Protein AF-T0YED8-F1 (afdb_monomer)

Mean predicted aligned error: 7.46 Å

Organism: NCBI:txid410659

Sequence (174 aa):
MADRAAVEVLTGAGFSVMSEESGLTEVDSSTFLAVVDPVDGSTNASRGLPWFATSICVLDDEGPLAALVVNQATGRRYEATRGGGATCDGRAIGPTSCRELGRAVIALSGYPSRYLGWKQYRALGAVALDLCAVADGTLDGYLDCGRNAHGGWDYLVACSSARRRARSSPTASG

Nearest PDB structures (foldseek):
  3lv0-assembly1_A  TM=8.672E-01  e=3.196E-13  Bartonella henselae
  3lv0-assembly1_B  TM=8.759E-01  e=5.282E-13  Bartonella henselae
  6ib8-assembly1_B  TM=8.497E-01  e=2.334E-13  Escherichia coli
  2qfl-assembly1_A  TM=8.666E-01  e=6.378E-13  Escherichia coli
  3luz-assembly1_A  TM=8.875E-01  e=1.636E-12  Bartonella henselae

Foldseek 3Di:
DQVVVVCCVQVVVVEFEAEPVPGTDDGPPRQKYKYWYSWFLVVCVVVVNQDIWIKIFMAGPVGTAKIWIARPNPRWIWIFGAVGAIDIPPHHAAADPDDDQLDWEEEEADDDPDDPRHVHYDDRRGLLVRLVCRGRHVGRYYDYPDPPPPPCSSVSSNPSNPDDDDPDDDDDDD

Structure (mmCIF, N/CA/C/O backbone):
data_AF-T0YED8-F1
#
_entry.id   AF-T0YED8-F1
#
loop_
_atom_site.group_PDB
_atom_site.id
_atom_site.type_symbol
_atom_site.label_atom_id
_atom_site.label_alt_id
_atom_site.label_comp_id
_atom_site.label_asym_id
_atom_site.label_entity_id
_atom_site.label_seq_id
_atom_site.pdbx_PDB_ins_code
_atom_site.Cartn_x
_atom_site.Cartn_y
_atom_site.Cartn_z
_atom_site.occupancy
_atom_site.B_iso_or_equiv
_atom_site.auth_seq_id
_atom_site.auth_comp_id
_atom_site.auth_asym_id
_atom_site.auth_atom_id
_atom_site.pdbx_PDB_model_num
ATOM 1 N N . MET A 1 1 ? -16.549 13.663 -0.042 1.00 76.69 1 MET A N 1
ATOM 2 C CA . MET A 1 1 ? -17.179 12.898 -1.148 1.00 76.69 1 MET A CA 1
ATOM 3 C C . MET A 1 1 ? -16.646 11.463 -1.212 1.00 76.69 1 MET A C 1
ATOM 5 O O . MET A 1 1 ? -17.427 10.599 -1.561 1.00 76.69 1 MET A O 1
ATOM 9 N N . ALA A 1 2 ? -15.420 11.162 -0.768 1.00 87.25 2 ALA A N 1
ATOM 10 C CA . ALA A 1 2 ? -15.026 9.815 -0.315 1.00 87.25 2 ALA A CA 1
ATOM 11 C C . ALA A 1 2 ? -14.563 9.863 1.152 1.00 87.25 2 ALA A C 1
ATOM 13 O O . ALA A 1 2 ? -15.090 9.127 1.979 1.00 87.25 2 ALA A O 1
ATOM 14 N N . ASP A 1 3 ? -13.725 10.851 1.479 1.00 91.19 3 ASP A N 1
ATOM 15 C CA . ASP A 1 3 ? -13.282 11.197 2.834 1.00 91.19 3 ASP A CA 1
ATOM 16 C C . ASP A 1 3 ? -14.400 11.188 3.885 1.00 91.19 3 ASP A C 1
ATOM 18 O O . ASP A 1 3 ? -14.457 10.282 4.709 1.00 91.19 3 ASP A O 1
ATOM 22 N N . ARG A 1 4 ? -15.362 12.117 3.782 1.00 92.94 4 ARG A N 1
ATOM 23 C CA . ARG A 1 4 ? -16.517 12.169 4.694 1.00 92.94 4 ARG A CA 1
ATOM 24 C C 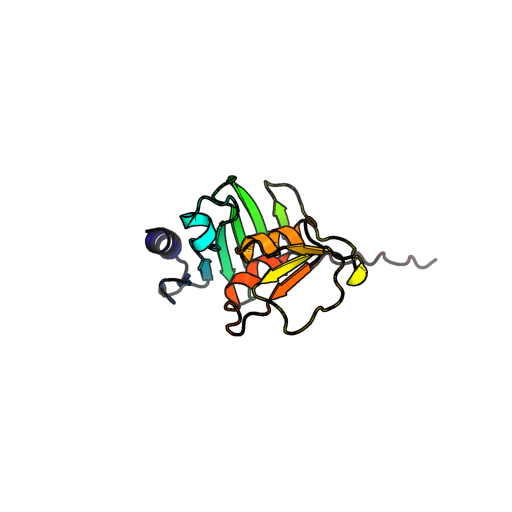. ARG A 1 4 ? -17.185 10.807 4.928 1.00 92.94 4 ARG A C 1
ATOM 26 O O . ARG A 1 4 ? -17.539 10.502 6.056 1.00 92.94 4 ARG A O 1
ATOM 33 N N . ALA A 1 5 ? -17.357 9.995 3.882 1.00 92.81 5 ALA A N 1
ATOM 34 C CA . ALA A 1 5 ? -17.992 8.686 4.024 1.00 92.81 5 ALA A CA 1
ATOM 35 C C . ALA A 1 5 ? -17.103 7.703 4.806 1.00 92.81 5 ALA A C 1
ATOM 37 O O . ALA A 1 5 ? -17.607 6.974 5.656 1.00 92.81 5 ALA A O 1
ATOM 38 N N . ALA A 1 6 ? -15.791 7.702 4.554 1.00 92.50 6 ALA A N 1
ATOM 39 C CA . ALA A 1 6 ? -14.839 6.895 5.311 1.00 92.50 6 ALA A CA 1
ATOM 40 C C . ALA A 1 6 ? -14.787 7.324 6.786 1.00 92.50 6 ALA A C 1
ATOM 42 O O . ALA A 1 6 ? -14.899 6.476 7.670 1.00 92.50 6 ALA A O 1
ATOM 43 N N . VAL A 1 7 ? -14.694 8.632 7.052 1.00 94.19 7 VAL A N 1
ATOM 44 C CA . VAL A 1 7 ? -14.668 9.190 8.411 1.00 94.19 7 VAL A CA 1
ATOM 45 C C . VAL A 1 7 ? -15.960 8.865 9.161 1.00 94.19 7 VAL A C 1
ATOM 47 O O . VAL A 1 7 ? -15.894 8.356 10.276 1.00 94.19 7 VAL A O 1
ATOM 50 N N . GLU A 1 8 ? -17.133 9.082 8.557 1.00 95.44 8 GLU A N 1
ATOM 51 C CA . GLU A 1 8 ? -18.436 8.759 9.166 1.00 95.44 8 GLU A CA 1
ATOM 52 C C . GLU A 1 8 ? -18.553 7.267 9.517 1.00 95.44 8 GLU A C 1
ATOM 54 O O . GLU A 1 8 ? -18.988 6.921 10.615 1.00 95.44 8 GLU A O 1
ATOM 59 N N . VAL A 1 9 ? -18.135 6.370 8.617 1.00 95.56 9 VAL A N 1
ATOM 60 C CA . VAL A 1 9 ? -18.192 4.919 8.858 1.00 95.56 9 VAL A CA 1
ATOM 61 C C . VAL A 1 9 ? -17.235 4.496 9.972 1.00 95.56 9 VAL A C 1
ATOM 63 O O . VAL A 1 9 ? -17.625 3.732 10.854 1.00 95.56 9 VAL A O 1
ATOM 66 N N . LEU A 1 10 ? -15.990 4.977 9.948 1.00 95.31 10 LEU A N 1
ATOM 67 C CA . LEU A 1 10 ? -14.962 4.581 10.912 1.00 95.31 10 LEU A CA 1
ATOM 68 C C . LEU A 1 10 ? -15.240 5.154 12.308 1.00 95.31 10 LEU A C 1
ATOM 70 O O . LEU A 1 10 ? -15.178 4.419 13.292 1.00 95.31 10 LEU A O 1
ATOM 74 N N . THR A 1 11 ? -15.632 6.424 12.402 1.00 96.00 11 THR A N 1
ATOM 75 C CA . THR A 1 11 ? -16.033 7.025 13.686 1.00 96.00 11 THR A CA 1
ATOM 76 C C . THR A 1 11 ? -17.307 6.386 14.236 1.00 96.00 11 THR A C 1
ATOM 78 O O . THR A 1 11 ? -17.371 6.077 15.424 1.00 96.00 11 THR A O 1
ATOM 81 N N . GLY A 1 12 ? -18.288 6.075 13.379 1.00 95.19 12 GLY A N 1
ATOM 82 C CA . GLY A 1 12 ? -19.489 5.327 13.761 1.00 95.19 12 GLY A CA 1
ATOM 83 C C . GLY A 1 12 ? -19.203 3.900 14.248 1.00 95.19 12 GLY A C 1
ATOM 84 O O . GLY A 1 12 ? -19.973 3.354 15.035 1.00 95.19 12 GLY A O 1
ATOM 85 N N . ALA A 1 13 ? -18.082 3.311 13.825 1.00 94.31 13 ALA A N 1
ATOM 86 C CA . ALA A 1 13 ? -17.579 2.029 14.315 1.00 94.31 13 ALA A CA 1
ATOM 87 C C . ALA A 1 13 ? -16.688 2.153 15.571 1.00 94.31 13 ALA A C 1
ATOM 89 O O . ALA A 1 13 ? -16.206 1.138 16.073 1.00 94.31 13 ALA A O 1
ATOM 90 N N . GLY A 1 14 ? -16.497 3.367 16.099 1.00 95.19 14 GLY A N 1
ATOM 91 C CA . GLY A 1 14 ? -15.774 3.631 17.344 1.00 95.19 14 GLY A CA 1
ATOM 92 C C . GLY A 1 14 ? -14.273 3.883 17.190 1.00 95.19 14 GLY A C 1
ATOM 93 O O . GLY A 1 14 ? -13.574 3.894 18.198 1.00 95.19 14 GLY A O 1
ATOM 94 N N . PHE A 1 15 ? -13.765 4.078 15.969 1.00 96.06 15 PHE A N 1
ATOM 95 C CA . PHE A 1 15 ? -12.361 4.422 15.732 1.00 96.06 15 PHE A CA 1
ATOM 96 C C . PHE A 1 15 ? -12.160 5.939 15.770 1.00 96.06 15 PHE A C 1
ATOM 98 O O . PHE A 1 15 ? -12.908 6.677 15.128 1.00 96.06 15 PHE A O 1
ATOM 105 N N . SER A 1 16 ? -11.089 6.404 16.416 1.00 96.94 16 SER A N 1
ATOM 106 C CA . SER A 1 16 ? -10.519 7.711 16.066 1.00 96.94 16 SER A CA 1
ATOM 107 C C . SER A 1 16 ? -9.941 7.612 14.655 1.00 96.94 16 SER A C 1
ATOM 109 O O . SER A 1 16 ? -9.423 6.561 14.276 1.00 96.94 16 SER A O 1
ATOM 111 N N . VAL A 1 17 ? -10.019 8.676 13.860 1.00 95.50 17 VAL A N 1
ATOM 112 C CA . VAL A 1 17 ? -9.656 8.648 12.435 1.00 95.50 17 VAL A CA 1
ATOM 113 C C . VAL A 1 17 ? -8.638 9.732 12.121 1.00 95.50 17 VAL A C 1
ATOM 115 O O . VAL A 1 17 ? -8.874 10.893 12.424 1.00 95.50 17 VAL A O 1
ATOM 118 N N . MET A 1 18 ? -7.531 9.373 11.478 1.00 93.44 18 MET A N 1
ATOM 119 C CA . MET A 1 18 ? -6.600 10.312 10.850 1.00 93.44 18 MET A CA 1
ATOM 120 C C . MET A 1 18 ? -6.738 10.179 9.333 1.00 93.44 18 MET A C 1
ATOM 122 O O . MET A 1 18 ? -6.283 9.186 8.767 1.00 93.44 18 MET A O 1
ATOM 126 N N . SER A 1 19 ? -7.366 11.159 8.689 1.00 90.38 19 SER A N 1
ATOM 127 C CA . SER A 1 19 ? -7.512 11.202 7.231 1.00 90.38 19 SER A CA 1
ATOM 128 C C . SER A 1 19 ? -6.501 12.150 6.593 1.00 90.38 19 SER A C 1
ATOM 130 O O . SER A 1 19 ? -6.223 13.217 7.145 1.00 90.38 19 SER A O 1
ATOM 132 N N . GLU A 1 20 ? -5.998 11.794 5.411 1.00 82.12 20 GLU A N 1
ATOM 133 C CA . GLU A 1 20 ? -5.185 12.690 4.579 1.00 82.12 20 GLU A CA 1
ATOM 134 C C . GLU A 1 20 ? -5.927 14.002 4.251 1.00 82.12 20 GLU A C 1
ATOM 136 O O . GLU A 1 20 ? -5.346 15.084 4.351 1.00 82.12 20 GLU A O 1
ATOM 141 N N . GLU A 1 21 ? -7.225 13.925 3.925 1.00 83.56 21 GLU A N 1
ATOM 142 C CA . GLU A 1 21 ? -8.021 15.089 3.506 1.00 83.56 21 GLU A CA 1
ATOM 143 C C . GLU A 1 21 ? -8.546 15.921 4.690 1.00 83.56 21 GLU A C 1
ATOM 145 O O . GLU A 1 21 ? -8.615 17.150 4.598 1.00 83.56 21 GLU A O 1
ATOM 150 N N . SER A 1 22 ? -8.945 15.273 5.793 1.00 87.06 22 SER A N 1
ATOM 151 C CA . SER A 1 22 ? -9.666 15.931 6.898 1.00 87.06 22 SER A CA 1
ATOM 152 C C . SER A 1 22 ? -8.896 16.016 8.220 1.00 87.06 22 SER A C 1
ATOM 154 O O . SER A 1 22 ? -9.398 16.610 9.174 1.00 87.06 22 SER A O 1
ATOM 156 N N . GLY A 1 23 ? -7.697 15.434 8.308 1.00 89.56 23 GLY A N 1
ATOM 157 C CA . GLY A 1 23 ? -6.906 15.385 9.538 1.00 89.56 23 GLY A CA 1
ATOM 158 C C . GLY A 1 23 ? -7.500 14.466 10.614 1.00 89.56 23 GLY A C 1
ATOM 159 O O . GLY A 1 23 ? -8.206 13.501 10.311 1.00 89.56 23 GLY A O 1
ATOM 160 N N . LEU A 1 24 ? -7.183 14.751 11.882 1.00 92.38 24 LEU A N 1
ATOM 161 C CA . LEU A 1 24 ? -7.598 13.939 13.030 1.00 92.38 24 LEU A CA 1
ATOM 162 C C . LEU A 1 24 ? -9.041 14.248 13.459 1.00 92.38 24 LEU A C 1
ATOM 164 O O . LEU A 1 24 ? -9.382 15.390 13.756 1.00 92.38 24 LEU A O 1
ATOM 168 N N . THR A 1 25 ? -9.852 13.202 13.571 1.00 94.75 25 THR A N 1
ATOM 169 C CA . THR A 1 25 ? -11.160 13.186 14.231 1.00 94.75 25 THR A CA 1
ATOM 170 C C . THR A 1 25 ? -11.100 12.200 15.392 1.00 94.75 25 THR A C 1
ATOM 172 O O . THR A 1 25 ? -10.931 10.999 15.182 1.00 94.75 25 THR A O 1
ATOM 175 N N . GLU A 1 26 ? -11.214 12.696 16.620 1.00 93.31 26 GLU A N 1
ATOM 176 C CA . GLU A 1 26 ? -11.149 11.862 17.822 1.00 93.31 26 GLU A CA 1
ATOM 177 C C . GLU A 1 26 ? -12.535 11.341 18.214 1.00 93.31 26 GLU A C 1
ATOM 179 O O . GLU A 1 26 ? -13.530 12.065 18.155 1.00 93.31 26 GLU A O 1
ATOM 184 N N . VAL A 1 27 ? -12.584 10.076 18.631 1.00 92.50 27 VAL A N 1
ATOM 185 C CA . VAL A 1 27 ? -13.747 9.470 19.283 1.00 92.50 27 VAL A CA 1
ATOM 186 C C . VAL A 1 27 ? -13.388 9.216 20.742 1.00 92.50 27 VAL A C 1
ATOM 188 O O . VAL A 1 27 ? -12.376 8.572 21.037 1.00 92.50 27 VAL A O 1
ATOM 191 N N . ASP A 1 28 ? -14.219 9.715 21.657 1.00 89.31 28 ASP A N 1
ATOM 192 C CA . ASP A 1 28 ? -13.999 9.572 23.095 1.00 89.31 28 ASP A CA 1
ATOM 193 C C . ASP A 1 28 ? -13.816 8.101 23.489 1.00 89.31 28 ASP A C 1
ATOM 195 O O . ASP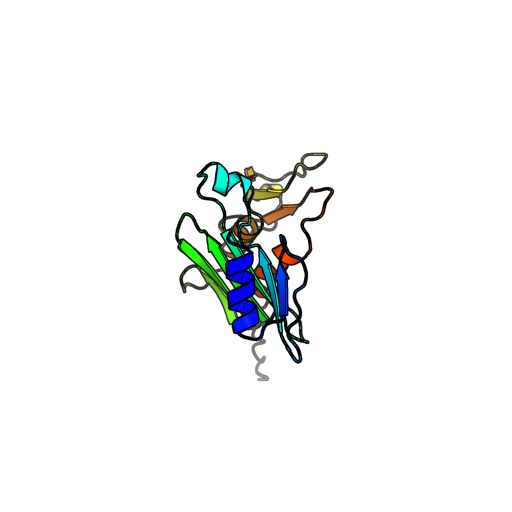 A 1 28 ? -14.610 7.233 23.129 1.00 89.31 28 ASP A O 1
ATOM 199 N N . SER A 1 29 ? -12.786 7.828 24.296 1.00 87.94 29 SER A N 1
ATOM 200 C CA . SER A 1 29 ? -12.440 6.482 24.785 1.00 87.94 29 SER A CA 1
ATOM 201 C C . SER A 1 29 ? -12.062 5.457 23.702 1.00 87.94 29 SER A C 1
ATOM 203 O O . SER A 1 29 ? -12.008 4.263 24.002 1.00 87.94 29 SER A O 1
ATOM 205 N N . SER A 1 30 ? -11.776 5.882 22.466 1.00 89.38 30 SER A N 1
ATOM 206 C CA . SER A 1 30 ? -11.257 4.969 21.446 1.00 89.38 30 SER A CA 1
ATOM 207 C C . SER A 1 30 ? -9.872 4.439 21.829 1.00 89.38 30 SER A C 1
ATOM 209 O O . SER A 1 30 ? -8.960 5.207 22.131 1.00 89.38 30 SER A O 1
ATOM 211 N N . THR A 1 31 ? -9.694 3.121 21.744 1.00 93.56 31 THR A N 1
ATOM 212 C CA . THR A 1 31 ? -8.387 2.447 21.856 1.00 93.56 31 THR A CA 1
ATOM 213 C C . THR A 1 31 ? -7.723 2.222 20.498 1.00 93.56 31 THR A C 1
ATOM 215 O O . THR A 1 31 ? -6.664 1.604 20.422 1.00 93.56 31 THR A O 1
ATOM 218 N N . PHE A 1 32 ? -8.363 2.663 19.411 1.00 95.56 32 PHE A N 1
ATOM 219 C CA . PHE A 1 32 ? -7.901 2.430 18.049 1.00 95.56 32 PHE A CA 1
ATOM 220 C C . PHE A 1 32 ? -7.841 3.724 17.235 1.00 95.56 32 PHE A C 1
ATOM 222 O O . PHE A 1 32 ? -8.724 4.585 17.318 1.00 95.56 32 PHE A O 1
ATOM 229 N N . LEU A 1 33 ? -6.819 3.825 16.388 1.00 94.75 33 LEU A N 1
ATOM 230 C CA . LEU A 1 33 ? 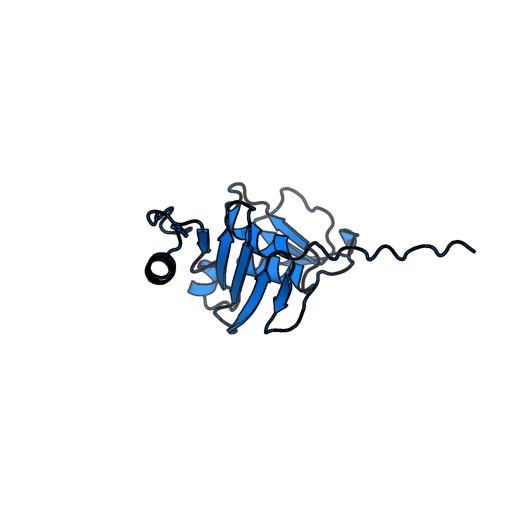-6.670 4.891 15.401 1.00 94.75 33 LEU A CA 1
ATOM 231 C C . LEU A 1 33 ? -6.706 4.289 13.996 1.00 94.75 33 LEU A C 1
ATOM 233 O O . LEU A 1 33 ? -5.831 3.509 13.633 1.00 94.75 33 LEU A O 1
ATOM 237 N N . ALA A 1 34 ? -7.696 4.667 13.196 1.00 94.31 34 ALA A N 1
ATOM 238 C CA . ALA A 1 34 ? -7.752 4.357 11.778 1.00 94.31 34 ALA A CA 1
ATOM 239 C C . ALA A 1 34 ? -7.090 5.485 10.980 1.00 94.31 34 ALA A C 1
ATOM 241 O O . ALA A 1 34 ? -7.593 6.602 10.906 1.00 94.31 34 ALA A O 1
ATOM 242 N N . VAL A 1 35 ? -5.951 5.187 10.377 1.00 92.81 35 VAL A N 1
ATOM 243 C CA . VAL A 1 35 ? -5.290 6.044 9.397 1.00 92.81 35 VAL A CA 1
ATOM 244 C C . VAL A 1 35 ? -5.856 5.706 8.023 1.00 92.81 35 VAL A C 1
ATOM 246 O O . VAL A 1 35 ? -5.856 4.533 7.649 1.00 92.81 35 VAL A O 1
ATOM 249 N N . VAL A 1 36 ? -6.354 6.699 7.288 1.00 91.88 36 VAL A N 1
ATOM 250 C CA . VAL A 1 36 ? -7.061 6.489 6.018 1.00 91.88 36 VAL A CA 1
ATOM 251 C C . VAL A 1 36 ? -6.601 7.463 4.935 1.00 91.88 36 VAL A C 1
ATOM 253 O O . VAL A 1 36 ? -6.540 8.670 5.161 1.00 91.88 36 VAL A O 1
ATOM 256 N N . ASP A 1 37 ? -6.343 6.928 3.743 1.00 92.25 37 ASP A N 1
ATOM 257 C CA . ASP A 1 37 ? -6.387 7.687 2.493 1.00 92.25 37 ASP A CA 1
ATOM 258 C C . ASP A 1 37 ? -7.602 7.190 1.687 1.00 92.25 37 ASP A C 1
ATOM 260 O O . ASP A 1 37 ? -7.614 6.049 1.197 1.00 92.25 37 ASP A O 1
ATOM 264 N N . PRO A 1 38 ? -8.665 8.003 1.575 1.00 92.00 38 PRO A N 1
ATOM 265 C CA . PRO A 1 38 ? -9.856 7.636 0.825 1.00 92.00 38 PRO A CA 1
ATOM 266 C C . PRO A 1 38 ? -9.577 7.388 -0.662 1.00 92.00 38 PRO A C 1
ATOM 268 O O . PRO A 1 38 ? -10.257 6.542 -1.256 1.00 92.00 38 PRO A O 1
ATOM 271 N N . VAL A 1 39 ? -8.628 8.117 -1.265 1.00 94.06 39 VAL A N 1
ATOM 272 C CA . VAL A 1 39 ? -8.309 8.070 -2.700 1.00 94.06 39 VAL A CA 1
ATOM 273 C C . VAL A 1 39 ? -6.808 8.326 -2.947 1.00 94.06 39 VAL A C 1
ATOM 275 O O . VAL A 1 39 ? -6.422 9.335 -3.550 1.00 94.06 39 VAL A O 1
ATOM 278 N N . ASP A 1 40 ? -5.975 7.337 -2.618 1.00 92.81 40 ASP A N 1
ATOM 279 C CA . ASP A 1 40 ? -4.565 7.310 -3.017 1.00 92.81 40 ASP A CA 1
ATOM 280 C C . ASP A 1 40 ? -4.472 7.202 -4.544 1.00 92.81 40 ASP A C 1
ATOM 282 O O . ASP A 1 40 ? -5.115 6.357 -5.185 1.00 92.81 40 ASP A O 1
ATOM 286 N N . GLY A 1 41 ? -3.675 8.080 -5.146 1.00 93.56 41 GLY A N 1
ATOM 287 C CA . GLY A 1 41 ? -3.626 8.255 -6.592 1.00 93.56 41 GLY A CA 1
ATOM 288 C C . GLY A 1 41 ? -4.823 9.027 -7.152 1.00 93.56 41 GLY A C 1
ATOM 289 O O . GLY A 1 41 ? -5.289 8.738 -8.255 1.00 93.56 41 GLY A O 1
ATOM 290 N N . SER A 1 42 ? -5.309 10.049 -6.444 1.00 93.88 42 SER A N 1
ATOM 291 C CA . SER A 1 42 ? -6.392 10.947 -6.890 1.00 93.88 42 SER A CA 1
ATOM 292 C C . SER A 1 42 ? -6.231 11.473 -8.330 1.00 93.88 42 SER A C 1
ATOM 294 O O . SER A 1 42 ? -7.202 11.537 -9.092 1.00 93.88 42 SER A O 1
ATOM 296 N N . THR A 1 43 ? -5.000 11.764 -8.772 1.00 95.00 43 THR A N 1
ATOM 297 C CA . THR A 1 43 ? -4.719 12.134 -10.174 1.00 95.00 43 THR A CA 1
ATOM 298 C C . THR A 1 43 ? -5.068 10.999 -11.141 1.00 95.00 43 THR A C 1
ATOM 300 O O . THR A 1 43 ? -5.690 11.251 -12.175 1.00 95.00 43 THR A O 1
ATOM 303 N N . ASN A 1 44 ? -4.725 9.753 -10.810 1.00 97.50 44 ASN A N 1
ATOM 304 C CA . ASN A 1 44 ? -5.080 8.582 -11.610 1.00 97.50 44 ASN A CA 1
ATOM 305 C C . ASN A 1 44 ? -6.593 8.367 -11.639 1.00 97.50 44 ASN A C 1
ATOM 307 O O . ASN A 1 44 ? -7.150 8.193 -12.725 1.00 97.50 44 ASN A O 1
ATOM 311 N N . ALA A 1 45 ? -7.252 8.473 -10.481 1.00 96.75 45 ALA A N 1
ATOM 312 C CA . ALA A 1 45 ? -8.705 8.375 -10.364 1.00 96.75 45 ALA A CA 1
ATOM 313 C C . ALA A 1 45 ? -9.411 9.393 -11.277 1.00 96.75 45 ALA A C 1
ATOM 315 O O . ALA A 1 45 ? -10.256 9.021 -12.090 1.00 96.75 45 ALA A O 1
ATOM 316 N N . SER A 1 46 ? -8.990 10.664 -11.232 1.00 96.94 46 SER A N 1
ATOM 317 C CA . SER A 1 46 ? -9.571 11.737 -12.057 1.00 96.94 46 SER A CA 1
ATOM 318 C C . SER A 1 46 ? -9.383 11.535 -13.566 1.00 96.94 46 SER A C 1
ATOM 320 O O . SER A 1 46 ? -10.158 12.059 -14.365 1.00 96.94 46 SER A O 1
ATOM 322 N N . ARG A 1 47 ? -8.358 10.772 -13.966 1.00 97.38 47 ARG A N 1
ATOM 323 C CA . ARG A 1 47 ? -8.020 10.485 -15.368 1.00 97.38 47 ARG A CA 1
ATOM 324 C C . ARG A 1 47 ? -8.511 9.118 -15.846 1.00 97.38 47 ARG A C 1
ATOM 326 O O . ARG A 1 47 ? -8.268 8.773 -16.999 1.00 97.38 47 ARG A O 1
ATOM 333 N N . GLY A 1 48 ? -9.167 8.336 -14.987 1.00 96.12 48 GLY A N 1
ATOM 334 C CA . GLY A 1 48 ? -9.614 6.980 -15.311 1.00 96.12 48 GLY A CA 1
ATOM 335 C C . GLY A 1 48 ? -8.474 5.972 -15.500 1.00 96.12 48 GLY A C 1
ATOM 336 O O . GLY A 1 48 ? -8.664 4.950 -16.157 1.00 96.12 48 GLY A O 1
ATOM 337 N N . LEU A 1 49 ? -7.283 6.243 -14.955 1.00 97.75 49 LEU A N 1
ATOM 338 C CA . LEU A 1 49 ? -6.182 5.278 -14.952 1.00 97.75 49 LEU A CA 1
ATOM 339 C C . LEU A 1 49 ? -6.454 4.220 -13.870 1.00 97.75 49 LEU A C 1
ATOM 341 O O . LEU A 1 49 ? -6.730 4.605 -12.738 1.00 97.75 49 LEU A O 1
ATOM 345 N N . PRO A 1 50 ? -6.359 2.906 -14.152 1.00 97.62 50 PRO A N 1
ATOM 346 C CA . PRO A 1 50 ? -6.805 1.851 -13.233 1.00 97.62 50 PRO A CA 1
ATOM 347 C C . PRO A 1 50 ? -5.798 1.533 -12.106 1.00 97.62 50 PRO A C 1
ATOM 349 O O . PRO A 1 50 ? -5.546 0.372 -11.778 1.00 97.62 50 PRO A O 1
ATOM 352 N N . TRP A 1 51 ? -5.193 2.569 -11.523 1.00 97.62 51 TRP A N 1
ATOM 353 C CA . TRP A 1 51 ? -4.182 2.474 -10.469 1.00 97.62 51 TRP A CA 1
ATOM 354 C C . TRP A 1 51 ? -4.411 3.542 -9.396 1.00 97.62 51 TRP A C 1
ATOM 356 O O . TRP A 1 51 ? -3.698 4.536 -9.321 1.00 97.62 51 TRP A O 1
ATOM 366 N N . PHE A 1 52 ? -5.467 3.361 -8.612 1.00 97.19 52 PHE A N 1
ATOM 367 C CA . PHE A 1 52 ? -5.805 4.187 -7.454 1.00 97.19 52 PHE A CA 1
ATOM 368 C C . PHE A 1 52 ? -6.554 3.326 -6.440 1.00 97.19 52 PHE A C 1
ATOM 370 O O . PHE A 1 52 ? -7.157 2.304 -6.807 1.00 97.19 52 PHE A O 1
ATOM 377 N N . ALA A 1 53 ? -6.501 3.708 -5.171 1.00 96.56 53 ALA A N 1
ATOM 378 C CA . ALA A 1 53 ? -7.017 2.876 -4.100 1.00 96.56 53 ALA A CA 1
ATOM 379 C C . ALA A 1 53 ? -7.614 3.674 -2.950 1.00 96.56 53 ALA A C 1
ATOM 381 O O . ALA A 1 53 ? -7.324 4.846 -2.768 1.00 96.56 53 ALA A O 1
ATOM 382 N N . THR A 1 54 ? -8.418 2.989 -2.146 1.00 94.94 54 THR A N 1
ATOM 383 C CA . THR A 1 54 ? -8.634 3.397 -0.757 1.00 94.94 54 THR A CA 1
ATOM 384 C C . THR A 1 54 ? -7.691 2.585 0.114 1.00 94.94 54 THR A C 1
ATOM 386 O O . THR A 1 54 ? -7.612 1.362 -0.053 1.00 94.94 54 THR A O 1
ATOM 389 N N . SER A 1 55 ? -6.993 3.247 1.033 1.00 93.69 55 SER A N 1
ATOM 390 C CA . SER A 1 55 ? -6.084 2.620 1.988 1.00 93.69 55 SER A CA 1
ATOM 391 C C . SER A 1 55 ? -6.533 2.904 3.420 1.00 93.69 55 SER A C 1
ATOM 393 O O . SER A 1 55 ? -6.967 4.006 3.746 1.00 93.69 55 SER A O 1
ATOM 395 N N . ILE A 1 56 ? -6.478 1.885 4.275 1.00 93.56 56 ILE A N 1
ATOM 396 C CA . ILE A 1 56 ? -6.793 1.988 5.700 1.00 93.56 56 ILE A CA 1
ATOM 397 C C . ILE A 1 56 ? -5.749 1.188 6.475 1.00 93.56 56 ILE A C 1
ATOM 399 O O . ILE A 1 56 ? -5.495 0.023 6.164 1.00 93.56 56 ILE A O 1
ATOM 403 N N . CYS A 1 57 ? -5.188 1.781 7.524 1.00 93.69 57 CYS A N 1
ATOM 404 C CA . CYS A 1 57 ? -4.399 1.086 8.532 1.00 93.69 57 CYS A CA 1
ATOM 405 C C . CYS A 1 57 ? -4.951 1.397 9.922 1.00 93.69 57 CYS A C 1
ATOM 407 O O . CYS A 1 57 ? -5.022 2.551 10.328 1.00 93.69 57 CYS A O 1
ATOM 409 N N . VAL A 1 58 ? -5.301 0.361 10.675 1.00 93.88 58 VAL A N 1
ATOM 410 C CA . VAL A 1 58 ? -5.737 0.473 12.068 1.00 93.88 58 VAL A CA 1
ATOM 411 C C . VAL A 1 58 ? -4.542 0.256 12.983 1.00 93.88 58 VAL A C 1
ATOM 413 O O . VAL A 1 58 ? -3.798 -0.715 12.821 1.00 93.88 58 VAL A O 1
ATOM 416 N N . LEU A 1 59 ? -4.376 1.149 13.953 1.00 92.62 59 LEU A N 1
ATOM 417 C CA . LEU A 1 59 ? -3.381 1.076 15.010 1.00 92.62 59 LEU A CA 1
ATOM 418 C C . LEU A 1 59 ? -4.059 0.888 16.368 1.00 92.62 59 LEU A C 1
ATOM 420 O O . LEU A 1 59 ? -5.154 1.402 16.595 1.00 92.62 59 LEU A O 1
ATOM 424 N N . ASP A 1 60 ? -3.372 0.182 17.256 1.00 93.50 60 ASP A N 1
ATOM 425 C CA . ASP A 1 60 ? -3.627 0.110 18.697 1.00 93.50 60 ASP A CA 1
ATOM 426 C C . ASP A 1 60 ? -2.368 0.571 19.467 1.00 93.50 60 ASP A C 1
ATOM 428 O O . ASP A 1 60 ? -1.401 1.047 18.861 1.00 93.50 60 ASP A O 1
ATOM 432 N N . ASP A 1 61 ? -2.348 0.395 20.790 1.00 91.69 61 ASP A N 1
ATOM 433 C CA . ASP A 1 61 ? -1.213 0.761 21.658 1.00 91.69 61 ASP A CA 1
ATOM 434 C C . ASP A 1 61 ? 0.114 0.054 21.303 1.00 91.69 61 ASP A C 1
ATOM 436 O O . ASP A 1 61 ? 1.199 0.529 21.641 1.00 91.69 61 ASP A O 1
ATOM 440 N N . GLU A 1 62 ? 0.055 -1.083 20.612 1.00 90.88 62 GLU A N 1
ATOM 441 C CA . GLU A 1 62 ? 1.213 -1.856 20.159 1.00 90.88 62 GLU A CA 1
ATOM 442 C C . GLU A 1 62 ? 1.638 -1.503 18.712 1.00 90.88 62 GLU A C 1
ATOM 444 O O . GLU A 1 62 ? 2.639 -2.028 18.208 1.00 90.88 62 GLU A O 1
ATOM 449 N N . GLY A 1 63 ? 0.906 -0.614 18.027 1.00 89.44 63 GLY A N 1
ATOM 450 C CA . GLY A 1 63 ? 1.201 -0.125 16.675 1.00 89.44 63 GLY A CA 1
ATOM 451 C C . GLY A 1 63 ? 0.234 -0.653 15.602 1.00 89.44 63 GLY A C 1
ATOM 452 O O . GLY A 1 63 ? -0.944 -0.858 15.881 1.00 89.44 63 GLY A O 1
ATOM 453 N N . PRO A 1 64 ? 0.675 -0.887 14.348 1.00 88.75 64 PRO A N 1
ATOM 454 C CA . PRO A 1 64 ? -0.198 -1.374 13.271 1.00 88.75 64 PRO A CA 1
ATOM 455 C C . PRO A 1 64 ? -0.803 -2.744 13.581 1.00 88.75 64 PRO A C 1
ATOM 457 O O . PRO A 1 64 ? -0.074 -3.708 13.837 1.00 88.75 64 PRO A O 1
ATOM 460 N N . LEU A 1 65 ? -2.131 -2.826 13.596 1.00 91.75 65 LEU A N 1
ATOM 461 C CA . LEU A 1 65 ? -2.908 -4.018 13.940 1.00 91.75 65 LEU A CA 1
ATOM 462 C C . LEU A 1 65 ? -3.469 -4.702 12.691 1.00 91.75 65 LEU A C 1
ATOM 464 O O . LEU A 1 65 ? -3.324 -5.916 12.532 1.00 91.75 65 LEU A O 1
ATOM 468 N N . ALA A 1 66 ? -4.088 -3.925 11.805 1.00 93.62 66 ALA A N 1
ATOM 469 C CA . ALA A 1 66 ? -4.720 -4.410 10.585 1.00 93.62 66 ALA A CA 1
ATOM 470 C C . ALA A 1 66 ? -4.615 -3.371 9.467 1.00 93.62 66 ALA A C 1
ATOM 472 O O . ALA A 1 66 ? -4.582 -2.172 9.733 1.00 93.62 66 ALA A O 1
ATOM 473 N N . ALA A 1 67 ? -4.584 -3.828 8.221 1.00 94.12 67 ALA A N 1
ATOM 474 C CA . ALA A 1 67 ? -4.506 -2.969 7.054 1.00 94.12 67 ALA A CA 1
ATOM 475 C C . ALA A 1 67 ? -5.340 -3.517 5.892 1.00 94.12 67 ALA A C 1
ATOM 477 O O . ALA A 1 67 ? -5.423 -4.733 5.700 1.00 94.12 67 ALA A O 1
ATOM 478 N N . LEU A 1 68 ? -5.921 -2.604 5.115 1.00 95.62 68 LEU A N 1
ATOM 479 C CA . LEU A 1 68 ? -6.708 -2.877 3.918 1.00 95.62 68 LEU A CA 1
ATOM 480 C C . LEU A 1 68 ? -6.333 -1.870 2.827 1.00 95.62 68 LEU A C 1
ATOM 482 O O . LEU A 1 68 ? -6.385 -0.664 3.051 1.00 95.62 68 LEU A O 1
ATOM 486 N N . VAL A 1 69 ? -6.021 -2.361 1.630 1.00 96.62 69 VAL A N 1
ATOM 487 C CA . VAL A 1 69 ? -5.907 -1.542 0.416 1.00 96.62 69 VAL A CA 1
ATOM 488 C C . VAL A 1 69 ? -6.788 -2.148 -0.658 1.00 96.62 69 VAL A C 1
ATOM 490 O O . VAL A 1 69 ? -6.651 -3.321 -1.003 1.00 96.62 69 VAL A O 1
ATOM 493 N N . VAL A 1 70 ? -7.696 -1.346 -1.205 1.00 97.56 70 VAL A N 1
ATOM 494 C CA . VAL A 1 70 ? -8.597 -1.774 -2.277 1.00 97.56 70 VAL A CA 1
ATOM 495 C C . VAL A 1 70 ? -8.315 -0.944 -3.511 1.00 97.56 70 VAL A C 1
ATOM 497 O O . VAL A 1 70 ? -8.573 0.257 -3.512 1.00 97.56 70 VAL A O 1
ATOM 500 N N . ASN A 1 71 ? -7.831 -1.584 -4.578 1.00 97.94 71 ASN A N 1
ATOM 501 C CA . ASN A 1 71 ? -7.763 -0.940 -5.885 1.00 97.94 71 ASN A CA 1
ATOM 502 C C . ASN A 1 71 ? -9.198 -0.699 -6.372 1.00 97.94 71 ASN A C 1
ATOM 504 O O . ASN A 1 71 ? -9.917 -1.644 -6.703 1.00 97.94 71 ASN A O 1
ATOM 508 N N . GLN A 1 72 ? -9.609 0.563 -6.435 1.00 97.56 72 GLN A N 1
ATOM 509 C CA . GLN A 1 72 ? -10.999 0.933 -6.703 1.00 97.56 72 GLN A CA 1
ATOM 510 C C . GLN A 1 72 ? -11.410 0.710 -8.166 1.00 97.56 72 GLN A C 1
ATOM 512 O O . GLN A 1 72 ? -12.594 0.567 -8.461 1.00 97.56 72 GLN A O 1
ATOM 517 N N . ALA A 1 73 ? -10.448 0.622 -9.090 1.00 97.5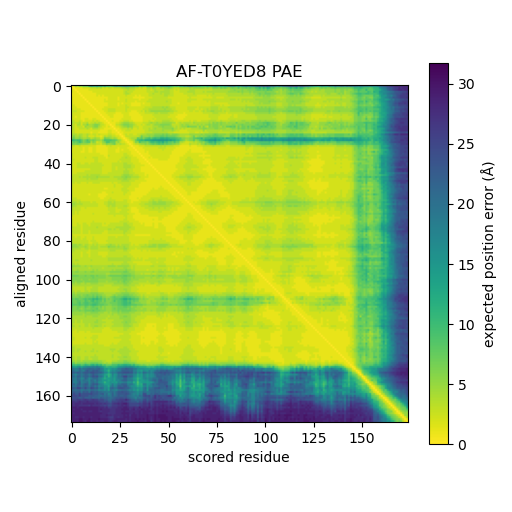6 73 ALA A N 1
ATOM 518 C CA . ALA A 1 73 ? -10.723 0.328 -10.495 1.00 97.56 73 ALA A CA 1
ATOM 519 C C . ALA A 1 73 ? -10.943 -1.167 -10.766 1.00 97.56 73 ALA A C 1
ATOM 521 O O . ALA A 1 73 ? -11.706 -1.531 -11.657 1.00 97.56 73 ALA A O 1
ATOM 522 N N . THR A 1 74 ? -10.243 -2.036 -10.033 1.00 97.31 74 THR A N 1
ATOM 523 C CA . THR A 1 74 ? -10.218 -3.488 -10.298 1.00 97.31 74 THR A CA 1
ATOM 524 C C . THR A 1 74 ? -10.955 -4.312 -9.248 1.00 97.31 74 THR A C 1
ATOM 526 O O . THR A 1 74 ? -11.267 -5.473 -9.494 1.00 97.31 74 THR A O 1
ATOM 529 N N . GLY A 1 75 ? -11.213 -3.739 -8.071 1.00 97.69 75 GLY A N 1
ATOM 530 C CA . GLY A 1 75 ? -11.768 -4.439 -6.917 1.00 97.69 75 GLY A CA 1
ATOM 531 C C . GLY A 1 75 ? -10.769 -5.336 -6.183 1.00 97.69 75 GLY A C 1
ATOM 532 O O . GLY A 1 75 ? -11.162 -5.948 -5.193 1.00 97.69 75 GLY A O 1
ATOM 533 N N . ARG A 1 76 ? -9.505 -5.408 -6.632 1.00 97.12 76 ARG A N 1
ATOM 534 C CA . ARG A 1 76 ? -8.438 -6.205 -6.007 1.00 97.12 76 ARG A CA 1
ATOM 535 C C . ARG A 1 76 ? -8.180 -5.717 -4.581 1.00 97.12 76 ARG A C 1
ATOM 537 O O . ARG A 1 76 ? -7.976 -4.517 -4.377 1.00 97.12 76 ARG A O 1
ATOM 544 N N . ARG A 1 77 ? -8.188 -6.635 -3.611 1.00 97.44 77 ARG A N 1
ATOM 545 C CA . ARG A 1 77 ? -8.074 -6.320 -2.177 1.00 97.44 77 ARG A CA 1
ATOM 546 C C . ARG A 1 77 ? -6.808 -6.906 -1.588 1.00 97.44 77 ARG A C 1
ATOM 548 O O . ARG A 1 77 ? -6.569 -8.104 -1.711 1.00 97.44 77 ARG A O 1
ATOM 555 N N . TYR A 1 78 ? -6.045 -6.063 -0.914 1.00 96.94 78 TYR A N 1
ATOM 556 C CA . TYR A 1 78 ? -4.885 -6.433 -0.122 1.00 96.94 78 TYR A CA 1
ATOM 557 C C . TYR A 1 78 ? -5.221 -6.263 1.351 1.00 96.94 78 TYR A C 1
ATOM 559 O O . TYR A 1 78 ? -5.686 -5.203 1.760 1.00 96.94 78 TYR A O 1
ATOM 567 N N . GLU A 1 79 ? -4.982 -7.301 2.139 1.00 95.88 79 GLU A N 1
ATOM 568 C CA . GLU A 1 79 ? -5.339 -7.349 3.556 1.00 95.88 79 GLU A CA 1
ATOM 569 C C . GLU A 1 79 ? -4.159 -7.877 4.360 1.00 95.88 79 GLU A C 1
ATOM 571 O O . GLU A 1 79 ? -3.498 -8.831 3.940 1.00 95.88 79 GLU A O 1
ATOM 576 N N . ALA A 1 80 ? -3.905 -7.296 5.529 1.00 92.75 80 ALA A N 1
ATOM 577 C CA . ALA A 1 80 ? -2.872 -7.789 6.427 1.00 92.75 80 ALA A CA 1
ATOM 578 C C . ALA A 1 80 ? -3.216 -7.536 7.895 1.00 92.75 80 ALA A C 1
ATOM 580 O O . ALA A 1 80 ? -3.879 -6.557 8.229 1.00 92.75 80 ALA A O 1
ATOM 581 N N . THR A 1 81 ? -2.739 -8.408 8.781 1.00 92.75 81 THR A N 1
ATOM 582 C CA . THR A 1 81 ? -2.894 -8.257 10.234 1.00 92.75 81 THR A CA 1
ATOM 583 C C . THR A 1 81 ? -1.599 -8.586 10.962 1.00 92.75 81 THR A C 1
ATOM 585 O O . THR A 1 81 ? -0.773 -9.384 10.496 1.00 92.75 81 THR A O 1
ATOM 588 N N . ARG A 1 82 ? -1.403 -7.985 12.138 1.00 90.69 82 ARG A N 1
ATOM 589 C CA . ARG A 1 82 ? -0.250 -8.271 12.995 1.00 90.69 82 ARG A CA 1
ATOM 590 C C . ARG A 1 82 ? -0.211 -9.763 13.328 1.00 90.69 82 ARG A C 1
ATOM 592 O O . ARG A 1 82 ? -1.137 -10.316 13.906 1.00 90.69 82 ARG A O 1
ATOM 599 N N . GLY A 1 83 ? 0.874 -10.428 12.934 1.00 89.38 83 GLY A N 1
ATOM 600 C CA . GLY A 1 83 ? 1.060 -11.869 13.135 1.00 89.38 83 GLY A CA 1
ATOM 601 C C . GLY A 1 83 ? 0.302 -12.778 12.154 1.00 89.38 83 GLY A C 1
ATOM 602 O O . GLY A 1 83 ? 0.620 -13.966 12.098 1.00 89.38 83 GLY A O 1
ATOM 603 N N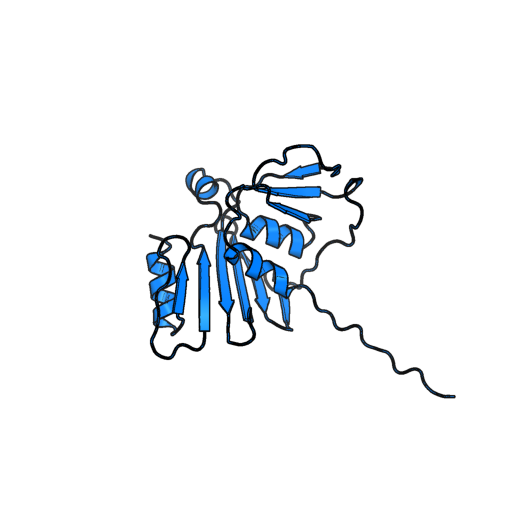 . GLY A 1 84 ? -0.631 -12.245 11.356 1.00 89.38 84 GLY A N 1
ATOM 604 C CA . GLY A 1 84 ? -1.397 -12.994 10.350 1.00 89.38 84 GLY A CA 1
ATOM 605 C C . GLY A 1 84 ? -0.768 -13.017 8.954 1.00 89.38 84 GLY A C 1
ATOM 606 O O . GLY A 1 84 ? -1.124 -13.860 8.133 1.00 89.38 84 GLY A O 1
ATOM 607 N N . GLY A 1 85 ? 0.206 -12.140 8.693 1.00 90.06 85 GLY A N 1
ATOM 608 C CA . GLY A 1 85 ? 0.792 -11.966 7.363 1.00 90.06 85 GLY A CA 1
ATOM 609 C C . GLY A 1 85 ? -0.113 -11.140 6.448 1.00 90.06 85 GLY A C 1
ATOM 610 O O . GLY A 1 85 ? -0.967 -10.399 6.930 1.00 90.06 85 GLY A O 1
ATOM 611 N N . ALA A 1 86 ? 0.098 -11.258 5.136 1.00 91.00 86 ALA A N 1
ATOM 612 C CA . ALA A 1 86 ? -0.629 -10.499 4.123 1.00 91.00 86 ALA A CA 1
ATOM 613 C C . ALA A 1 86 ? -1.275 -11.419 3.079 1.00 91.00 86 ALA A C 1
ATOM 615 O O . ALA A 1 86 ? -0.742 -12.484 2.740 1.00 91.00 86 ALA A O 1
ATOM 616 N N . THR A 1 87 ? -2.412 -10.984 2.544 1.00 95.88 87 THR A N 1
ATOM 617 C CA . THR A 1 87 ? -3.152 -11.665 1.483 1.00 95.88 87 THR A CA 1
ATOM 618 C C . THR A 1 87 ? -3.577 -10.692 0.388 1.00 95.88 87 THR A C 1
ATOM 620 O O . THR A 1 87 ? -3.700 -9.492 0.621 1.00 95.88 87 THR A O 1
ATOM 623 N N . CYS A 1 88 ? -3.806 -11.225 -0.809 1.00 96.75 88 CYS A N 1
ATOM 624 C CA . CYS A 1 88 ? -4.457 -10.544 -1.915 1.00 96.75 88 CYS A CA 1
ATOM 625 C C . CYS A 1 88 ? -5.618 -11.416 -2.403 1.00 96.75 88 CYS A C 1
ATOM 627 O O . CYS A 1 88 ? -5.398 -12.570 -2.779 1.00 96.75 88 CYS A O 1
ATOM 629 N N . ASP A 1 89 ? -6.840 -10.885 -2.380 1.00 97.44 89 ASP A N 1
ATOM 630 C CA . ASP A 1 89 ? -8.080 -11.613 -2.692 1.00 97.44 89 ASP A CA 1
ATOM 631 C C . ASP A 1 89 ? -8.155 -12.976 -1.967 1.00 97.44 89 ASP A C 1
ATOM 633 O O . ASP A 1 89 ? -8.430 -14.025 -2.558 1.00 97.44 89 ASP A O 1
ATOM 637 N N . GLY A 1 90 ? -7.814 -12.972 -0.672 1.00 95.50 90 GLY A N 1
ATOM 638 C CA . GLY A 1 90 ? -7.807 -14.155 0.195 1.00 95.50 90 GLY A CA 1
ATOM 639 C C . GLY A 1 90 ? -6.641 -15.131 -0.018 1.00 95.50 90 GLY A C 1
ATOM 640 O O . GLY A 1 90 ? -6.547 -16.136 0.688 1.00 95.50 90 GLY A O 1
ATOM 641 N N . ARG A 1 91 ? -5.728 -14.872 -0.962 1.00 96.94 91 ARG A N 1
ATOM 642 C CA . ARG A 1 91 ? -4.534 -15.705 -1.187 1.00 96.94 91 ARG A CA 1
ATOM 643 C C . ARG A 1 91 ? -3.326 -15.106 -0.489 1.00 96.94 91 ARG A C 1
ATOM 645 O O . ARG A 1 91 ? -3.045 -13.928 -0.664 1.00 96.94 91 ARG A O 1
ATOM 652 N N . ALA A 1 92 ? -2.585 -15.917 0.265 1.00 96.19 92 ALA A N 1
ATOM 653 C CA . ALA A 1 92 ? -1.347 -15.474 0.902 1.00 96.19 92 ALA A CA 1
ATOM 654 C C . ALA A 1 92 ? -0.337 -14.964 -0.138 1.00 96.19 92 ALA A C 1
ATOM 656 O O . ALA A 1 92 ? -0.115 -15.615 -1.161 1.00 96.19 92 ALA A O 1
ATOM 657 N N . ILE A 1 93 ? 0.284 -13.824 0.157 1.00 95.56 93 ILE A N 1
ATOM 658 C CA . ILE A 1 93 ? 1.274 -13.173 -0.705 1.00 95.56 93 ILE A CA 1
ATOM 659 C C . ILE A 1 93 ? 2.630 -13.056 -0.007 1.00 95.56 93 ILE A C 1
ATOM 661 O O . ILE A 1 93 ? 2.751 -13.261 1.204 1.00 95.56 93 ILE A O 1
ATOM 665 N N . GLY A 1 94 ? 3.667 -12.750 -0.781 1.00 90.56 94 GLY A N 1
ATOM 666 C CA . GLY A 1 94 ? 4.989 -12.463 -0.251 1.00 90.56 94 GLY A CA 1
ATOM 667 C C . GLY 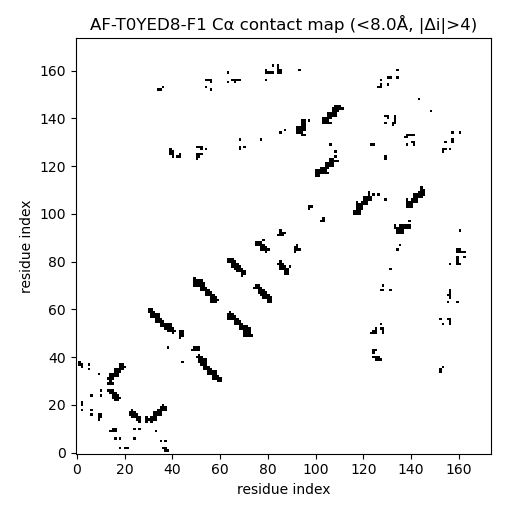A 1 94 ? 5.881 -11.776 -1.283 1.00 90.56 94 GLY A C 1
ATOM 668 O O . GLY A 1 94 ? 5.665 -11.943 -2.484 1.00 90.56 94 GLY A O 1
ATOM 669 N N . PRO A 1 95 ? 6.895 -11.030 -0.820 1.00 94.69 95 PRO A N 1
ATOM 670 C CA . PRO A 1 95 ? 7.778 -10.274 -1.694 1.00 94.69 95 PRO A CA 1
ATOM 671 C C . PRO A 1 95 ? 8.714 -11.197 -2.479 1.00 94.69 95 PRO A C 1
ATOM 673 O O . PRO A 1 95 ? 8.916 -12.368 -2.135 1.00 94.69 95 PRO A O 1
ATOM 676 N N . THR A 1 96 ? 9.367 -10.643 -3.500 1.00 95.75 96 THR A N 1
ATOM 677 C CA . THR A 1 96 ? 10.403 -11.370 -4.238 1.00 95.75 96 THR A CA 1
ATOM 678 C C . THR A 1 96 ? 11.648 -11.628 -3.375 1.00 95.75 96 THR A C 1
ATOM 680 O O . THR A 1 96 ? 11.905 -11.003 -2.336 1.00 95.75 96 THR A O 1
ATOM 683 N N . SER A 1 97 ? 12.486 -12.562 -3.827 1.00 96.25 97 SER A N 1
ATOM 684 C CA . SER A 1 97 ? 13.811 -12.795 -3.250 1.00 96.25 97 SER A CA 1
ATOM 685 C C . SER A 1 97 ? 14.900 -11.918 -3.878 1.00 96.25 97 SER A C 1
ATOM 687 O O . SER A 1 97 ? 16.080 -12.201 -3.672 1.00 96.25 97 SER A O 1
ATOM 689 N N . CYS A 1 98 ? 14.553 -10.898 -4.675 1.00 97.00 98 CYS A N 1
ATOM 690 C CA . CYS A 1 98 ? 15.545 -10.030 -5.303 1.00 97.00 98 CYS A CA 1
ATOM 691 C C . CYS A 1 98 ? 16.320 -9.254 -4.226 1.00 97.00 98 CYS A C 1
ATOM 693 O O . CYS A 1 98 ? 15.742 -8.724 -3.274 1.00 97.00 98 CYS A O 1
ATOM 695 N N . ARG A 1 99 ? 17.652 -9.254 -4.334 1.00 94.69 99 ARG A N 1
ATOM 696 C CA . ARG A 1 99 ? 18.568 -8.563 -3.405 1.00 94.69 99 ARG A CA 1
ATOM 697 C C . ARG A 1 99 ? 19.558 -7.647 -4.121 1.00 94.69 99 ARG A C 1
ATOM 699 O O . ARG A 1 99 ? 20.310 -6.932 -3.471 1.00 94.69 99 ARG A O 1
ATOM 706 N N . GLU A 1 100 ? 19.563 -7.667 -5.449 1.00 97.25 100 GLU A N 1
ATOM 707 C CA . GLU A 1 100 ? 20.496 -6.914 -6.279 1.00 97.25 100 GLU A CA 1
ATOM 708 C C . GLU A 1 100 ? 19.735 -5.821 -7.024 1.00 97.25 100 GLU A C 1
ATOM 710 O O . GLU A 1 100 ? 18.897 -6.115 -7.879 1.00 97.25 100 GLU A O 1
ATOM 715 N N . LEU A 1 101 ? 20.057 -4.556 -6.748 1.00 94.94 101 LEU A N 1
ATOM 716 C CA . LEU A 1 101 ? 19.367 -3.423 -7.368 1.00 94.94 101 LEU A CA 1
ATOM 717 C C . LEU A 1 101 ? 19.443 -3.484 -8.904 1.00 94.94 101 LEU A C 1
ATOM 719 O O . LEU A 1 101 ? 18.419 -3.352 -9.563 1.00 94.94 101 LEU A O 1
ATOM 723 N N . GLY A 1 102 ? 20.600 -3.848 -9.472 1.00 97.88 102 GLY A N 1
ATOM 724 C CA . GLY A 1 102 ? 20.803 -4.030 -10.922 1.00 97.88 102 GLY A CA 1
ATOM 725 C C . GLY A 1 102 ? 19.904 -5.066 -11.603 1.00 97.88 102 GLY A C 1
ATOM 726 O O . GLY A 1 102 ? 19.865 -5.133 -12.831 1.00 97.88 102 GLY A O 1
ATOM 727 N N . ARG A 1 103 ? 19.166 -5.868 -10.830 1.00 97.94 103 ARG A N 1
ATOM 728 C CA . ARG A 1 103 ? 18.187 -6.847 -11.320 1.00 97.94 103 ARG A CA 1
ATOM 729 C C . ARG A 1 103 ? 16.744 -6.465 -10.992 1.00 97.94 103 ARG A C 1
ATOM 731 O O . ARG A 1 103 ? 15.842 -7.052 -11.583 1.00 97.94 103 ARG A O 1
ATOM 738 N N . ALA A 1 104 ? 16.548 -5.492 -10.107 1.00 98.19 104 ALA A N 1
ATOM 739 C CA . ALA A 1 104 ? 15.259 -5.115 -9.553 1.00 98.19 104 ALA A CA 1
ATOM 740 C C . ALA A 1 104 ? 14.403 -4.286 -10.524 1.00 98.19 104 ALA A C 1
ATOM 742 O O . ALA A 1 104 ? 14.901 -3.389 -11.214 1.00 98.19 104 ALA A O 1
ATOM 743 N N . VAL A 1 105 ? 13.100 -4.556 -10.522 1.00 98.38 105 VAL A N 1
ATOM 744 C CA . VAL A 1 105 ? 12.052 -3.691 -11.067 1.00 98.38 105 VAL A CA 1
ATOM 745 C C . VAL A 1 105 ? 11.404 -2.937 -9.909 1.00 98.38 105 VAL A C 1
ATOM 747 O O . VAL A 1 105 ? 10.767 -3.551 -9.059 1.00 98.38 105 VAL A O 1
ATOM 750 N N . ILE A 1 106 ? 11.564 -1.615 -9.863 1.00 97.31 106 ILE A N 1
ATOM 751 C CA . ILE A 1 106 ? 11.104 -0.800 -8.726 1.00 97.31 106 ILE A CA 1
ATOM 752 C C . ILE A 1 106 ? 9.931 0.119 -9.087 1.00 97.31 106 ILE A C 1
ATOM 754 O O . ILE A 1 106 ? 9.825 0.562 -10.229 1.00 97.31 106 ILE A O 1
ATOM 758 N N . ALA A 1 107 ? 9.083 0.455 -8.119 1.00 95.94 107 ALA A N 1
ATOM 759 C CA . ALA A 1 107 ? 8.206 1.622 -8.200 1.00 95.94 107 ALA A CA 1
ATOM 760 C C . ALA A 1 107 ? 8.900 2.868 -7.630 1.00 95.94 107 ALA A C 1
ATOM 762 O O . ALA A 1 107 ? 9.732 2.771 -6.727 1.00 95.94 107 ALA A O 1
ATOM 763 N N . LEU A 1 108 ? 8.556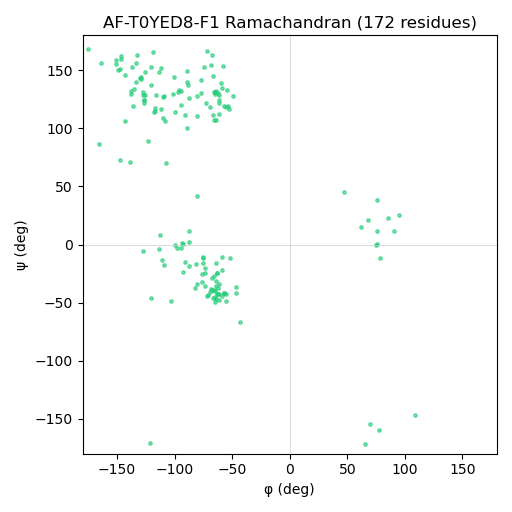 4.032 -8.175 1.00 93.56 108 LEU A N 1
ATOM 764 C CA . LEU A 1 108 ? 9.076 5.335 -7.789 1.00 93.56 108 LEU A CA 1
ATOM 765 C C . LEU A 1 108 ? 7.928 6.298 -7.484 1.00 93.56 108 LEU A C 1
ATOM 767 O O . LEU A 1 108 ? 7.046 6.496 -8.322 1.00 93.56 108 LEU A O 1
ATOM 771 N N . SER A 1 109 ? 8.030 6.977 -6.346 1.00 89.69 109 SER A N 1
ATOM 772 C CA . SER A 1 109 ? 7.379 8.265 -6.111 1.00 89.69 109 SER A CA 1
ATOM 773 C C . SER A 1 109 ? 8.417 9.374 -6.261 1.00 89.69 109 SER A C 1
ATOM 775 O O . SER A 1 109 ? 9.502 9.311 -5.685 1.00 89.69 109 SER A O 1
ATOM 777 N N . GLY A 1 110 ? 8.112 10.397 -7.059 1.00 86.19 110 GLY A N 1
ATOM 778 C CA . GLY A 1 110 ? 9.093 11.415 -7.432 1.00 86.19 110 GLY A CA 1
ATOM 779 C C . GLY A 1 110 ? 10.243 10.856 -8.282 1.00 86.19 110 GLY A C 1
ATOM 780 O O . GLY A 1 110 ? 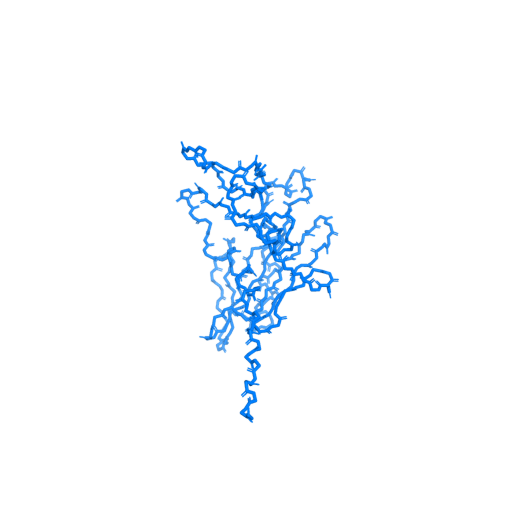10.212 9.719 -8.751 1.00 86.19 110 GLY A O 1
ATOM 781 N N . TYR A 1 111 ? 11.268 11.678 -8.519 1.00 85.44 111 TYR A N 1
ATOM 782 C CA . TYR A 1 111 ? 12.431 11.284 -9.317 1.00 85.44 111 TYR A CA 1
ATOM 783 C C . TYR A 1 111 ? 13.728 11.564 -8.548 1.00 85.44 111 TYR A C 1
ATOM 785 O O . TYR A 1 111 ? 13.912 12.690 -8.072 1.00 85.44 111 TYR A O 1
ATOM 793 N N . PRO A 1 112 ? 14.637 10.583 -8.409 1.00 87.88 112 PRO A N 1
ATOM 794 C CA . PRO A 1 112 ? 15.889 10.795 -7.697 1.00 87.88 112 PRO A CA 1
ATOM 795 C C . PRO A 1 112 ? 16.808 11.746 -8.468 1.00 87.88 112 PRO A C 1
ATOM 797 O O . PRO A 1 112 ? 16.783 11.822 -9.695 1.00 87.88 112 PRO A O 1
ATOM 800 N N . SER A 1 113 ? 17.698 12.431 -7.749 1.00 89.62 113 SER A N 1
ATOM 801 C CA . SER A 1 113 ? 18.676 13.356 -8.346 1.00 89.62 113 SER A CA 1
ATOM 802 C C . SER A 1 113 ? 19.696 12.677 -9.267 1.00 89.62 113 SER A C 1
ATOM 804 O O . SER A 1 113 ? 20.379 13.348 -10.039 1.00 89.62 113 SER A O 1
ATOM 806 N N . ARG A 1 114 ? 19.810 11.349 -9.189 1.00 92.38 114 ARG A N 1
ATOM 807 C CA . ARG A 1 114 ? 20.615 10.512 -10.079 1.00 92.38 114 ARG A CA 1
ATOM 808 C C . ARG A 1 114 ? 20.010 9.119 -10.190 1.00 92.38 114 ARG A C 1
ATOM 810 O O . ARG A 1 114 ? 19.303 8.663 -9.295 1.00 92.38 114 ARG A O 1
ATOM 817 N N . TYR A 1 115 ? 20.361 8.416 -11.256 1.00 94.38 115 TYR A N 1
ATOM 818 C CA . TYR A 1 115 ? 20.046 7.001 -11.403 1.00 94.38 115 TYR A CA 1
ATOM 819 C C . TYR A 1 115 ? 20.789 6.161 -10.352 1.00 94.38 115 TYR A C 1
ATOM 821 O O . TYR A 1 115 ? 21.994 6.333 -10.160 1.00 94.38 115 TYR A O 1
ATOM 829 N N . LEU A 1 116 ? 20.071 5.265 -9.666 1.00 93.75 116 LEU A N 1
ATOM 830 C CA . LEU A 1 116 ? 20.624 4.456 -8.570 1.00 93.75 116 LEU A CA 1
ATOM 831 C C . LEU A 1 116 ? 21.042 3.043 -9.005 1.00 93.75 116 LEU A C 1
ATOM 833 O O . LEU A 1 116 ? 21.593 2.309 -8.193 1.00 93.75 116 LEU A O 1
ATOM 837 N N . GLY A 1 117 ? 20.825 2.668 -10.271 1.00 95.94 117 GLY A N 1
ATOM 838 C CA . GLY A 1 117 ? 21.276 1.380 -10.807 1.00 95.94 117 GLY A CA 1
ATOM 839 C C . GLY A 1 117 ? 20.238 0.258 -10.781 1.00 95.94 117 GLY A C 1
ATOM 840 O O . GLY A 1 117 ? 20.637 -0.897 -10.728 1.00 95.94 117 GLY A O 1
ATOM 841 N N . TRP A 1 118 ? 18.934 0.560 -10.786 1.00 96.94 118 TRP A N 1
ATOM 842 C CA . TRP A 1 118 ? 17.871 -0.454 -10.892 1.00 96.94 118 TRP A CA 1
ATOM 843 C C . TRP A 1 118 ? 17.740 -1.019 -12.310 1.00 96.94 118 TRP A C 1
ATOM 845 O O . TRP A 1 118 ? 17.971 -0.303 -13.271 1.00 96.94 118 TRP A O 1
ATOM 855 N N . LYS A 1 119 ? 17.271 -2.254 -12.507 1.00 97.94 119 LYS A N 1
ATOM 856 C CA . LYS A 1 119 ? 17.084 -2.785 -13.874 1.00 97.94 119 LYS A CA 1
ATOM 857 C C . LYS A 1 119 ? 16.014 -2.021 -14.659 1.00 97.94 119 LYS A C 1
ATOM 859 O O . LYS A 1 119 ? 16.221 -1.654 -15.813 1.00 97.94 119 LYS A O 1
ATOM 864 N N . GLN A 1 120 ? 14.845 -1.832 -14.050 1.00 97.25 120 GLN A N 1
ATOM 865 C CA . GLN A 1 120 ? 13.707 -1.099 -14.616 1.00 97.25 120 GLN A CA 1
ATOM 866 C C . GLN A 1 120 ? 12.951 -0.373 -13.504 1.00 97.25 120 GLN A C 1
ATOM 868 O O . GLN A 1 120 ? 13.046 -0.755 -12.340 1.00 97.25 120 GLN A O 1
ATOM 873 N N . TYR A 1 121 ? 12.170 0.646 -13.864 1.00 97.00 121 TYR A N 1
ATOM 874 C CA . TYR A 1 121 ? 11.295 1.323 -12.913 1.00 97.00 121 TYR A CA 1
ATOM 875 C C . TYR A 1 121 ? 9.879 1.525 -13.451 1.00 97.00 121 TYR A C 1
ATOM 877 O O . TYR A 1 121 ? 9.629 1.418 -14.658 1.00 97.00 121 TYR A O 1
ATOM 885 N N . ARG A 1 122 ? 8.954 1.812 -12.540 1.00 96.94 122 ARG A N 1
ATOM 886 C CA . ARG A 1 122 ? 7.592 2.280 -12.785 1.00 96.94 122 ARG A CA 1
ATOM 887 C C . ARG A 1 122 ? 7.346 3.522 -11.933 1.00 96.94 122 ARG A C 1
ATOM 889 O O . ARG A 1 122 ? 7.842 3.603 -10.821 1.00 96.94 122 ARG A O 1
ATOM 896 N N . ALA A 1 123 ? 6.591 4.476 -12.456 1.00 94.88 123 ALA A N 1
ATOM 897 C CA . ALA A 1 123 ? 6.047 5.591 -11.689 1.00 94.88 123 ALA A CA 1
ATOM 898 C C . ALA A 1 123 ? 4.533 5.529 -11.883 1.00 94.88 123 ALA A C 1
ATOM 900 O O . ALA A 1 123 ? 4.023 6.022 -12.890 1.00 94.88 123 ALA A O 1
ATOM 901 N N . LEU A 1 124 ? 3.854 4.777 -11.015 1.00 94.94 124 LEU A N 1
ATOM 902 C CA . LEU A 1 124 ? 2.449 4.421 -11.220 1.00 94.94 124 LEU A CA 1
ATOM 903 C C . LEU A 1 124 ? 1.507 5.412 -10.540 1.00 94.94 124 LEU A C 1
ATOM 905 O O . LEU A 1 124 ? 0.394 5.580 -11.018 1.00 94.94 124 LEU A O 1
ATOM 909 N N . GLY A 1 125 ? 1.964 6.123 -9.504 1.00 93.06 125 GLY A N 1
ATOM 910 C CA . GLY A 1 125 ? 1.264 7.289 -8.957 1.00 93.06 125 GLY A CA 1
ATOM 911 C C . GLY A 1 125 ? 0.180 6.976 -7.925 1.00 93.06 125 GLY A C 1
ATOM 912 O O . GLY A 1 125 ? -0.714 7.799 -7.766 1.00 93.06 125 GLY A O 1
ATOM 913 N N . ALA A 1 126 ? 0.254 5.819 -7.261 1.00 94.19 126 ALA A N 1
ATOM 914 C CA . ALA A 1 126 ? -0.544 5.484 -6.078 1.00 94.19 126 ALA A CA 1
ATOM 915 C C . ALA A 1 126 ? 0.329 4.655 -5.120 1.00 94.19 126 ALA A C 1
ATOM 917 O O . ALA A 1 126 ? 0.653 3.498 -5.414 1.00 94.19 126 ALA A O 1
ATOM 918 N N . VAL A 1 127 ? 0.778 5.267 -4.023 1.00 92.50 127 VAL A N 1
ATOM 919 C CA . VAL A 1 127 ? 1.816 4.702 -3.142 1.00 92.50 127 VAL A CA 1
ATOM 920 C C . VAL A 1 127 ? 1.336 3.424 -2.458 1.00 92.50 127 VAL A C 1
ATOM 922 O O . VAL A 1 127 ? 2.088 2.449 -2.378 1.00 92.50 127 VAL A O 1
ATOM 925 N N . ALA A 1 128 ? 0.076 3.380 -2.027 1.00 93.62 128 ALA A N 1
ATOM 926 C CA . ALA A 1 128 ? -0.506 2.218 -1.371 1.00 93.62 128 ALA A CA 1
ATOM 927 C C . ALA A 1 128 ? -0.495 0.997 -2.303 1.00 93.62 128 ALA A C 1
ATOM 929 O O . ALA A 1 128 ? -0.131 -0.105 -1.883 1.00 93.62 128 ALA A O 1
ATOM 930 N N . LEU A 1 129 ? -0.831 1.183 -3.585 1.00 96.19 129 LEU A N 1
ATOM 931 C CA . LEU A 1 129 ? -0.781 0.104 -4.576 1.00 96.19 129 LEU A CA 1
ATOM 932 C C . LEU A 1 129 ? 0.645 -0.268 -4.979 1.00 96.19 129 LEU A C 1
ATOM 934 O O . LEU A 1 129 ? 0.923 -1.450 -5.181 1.00 96.19 129 LEU A O 1
ATOM 938 N N . ASP A 1 130 ? 1.552 0.703 -5.056 1.00 95.56 130 ASP A N 1
ATOM 939 C CA . ASP A 1 130 ? 2.963 0.454 -5.357 1.00 95.56 130 ASP A CA 1
ATOM 940 C C . ASP A 1 130 ? 3.610 -0.409 -4.266 1.00 95.56 130 ASP A C 1
ATOM 942 O O . ASP A 1 130 ? 4.304 -1.383 -4.565 1.00 95.56 130 ASP A O 1
ATOM 946 N N . LEU A 1 131 ? 3.311 -0.121 -2.998 1.00 94.56 131 LEU A N 1
ATOM 947 C CA . LEU A 1 131 ? 3.740 -0.929 -1.860 1.00 94.56 131 LEU A CA 1
ATOM 948 C C . LEU A 1 131 ? 3.074 -2.312 -1.836 1.00 94.56 131 LEU A C 1
ATOM 950 O O . LEU A 1 131 ? 3.747 -3.305 -1.554 1.00 94.56 131 LEU A O 1
ATOM 954 N N . CYS A 1 132 ? 1.785 -2.413 -2.176 1.00 95.75 132 CYS A N 1
ATOM 955 C CA . CYS A 1 132 ? 1.103 -3.705 -2.308 1.00 95.75 132 CYS A CA 1
ATOM 956 C C . CYS A 1 132 ? 1.719 -4.573 -3.417 1.00 95.75 132 CYS A C 1
ATOM 958 O O . CYS A 1 132 ? 1.875 -5.781 -3.237 1.00 95.75 132 CYS A O 1
ATOM 960 N N . ALA A 1 133 ? 2.135 -3.960 -4.527 1.00 96.69 133 ALA A N 1
ATOM 961 C CA . ALA A 1 133 ? 2.841 -4.638 -5.609 1.00 96.69 133 ALA A CA 1
ATOM 962 C C . ALA A 1 133 ? 4.243 -5.115 -5.186 1.00 96.69 133 ALA A C 1
ATOM 964 O O . ALA A 1 133 ? 4.737 -6.117 -5.697 1.00 96.69 133 ALA A O 1
ATOM 965 N N . VAL A 1 134 ? 4.895 -4.444 -4.231 1.00 96.38 134 VAL A N 1
ATOM 966 C CA . VAL A 1 134 ? 6.116 -4.974 -3.598 1.00 96.38 134 VAL A CA 1
ATOM 967 C C . VAL A 1 134 ? 5.782 -6.147 -2.674 1.00 96.38 134 VAL A C 1
ATOM 969 O O . VAL A 1 134 ? 6.458 -7.177 -2.703 1.00 96.38 134 VAL A O 1
ATOM 972 N N . ALA A 1 135 ? 4.726 -6.020 -1.869 1.00 93.88 135 ALA A N 1
ATOM 973 C CA . ALA A 1 135 ? 4.309 -7.044 -0.914 1.00 93.88 135 ALA A CA 1
ATOM 974 C C . ALA A 1 135 ? 3.870 -8.357 -1.586 1.00 93.88 135 ALA A C 1
ATOM 976 O O . ALA A 1 135 ? 4.076 -9.424 -1.006 1.00 93.88 135 ALA A O 1
ATOM 977 N N . ASP A 1 136 ? 3.294 -8.296 -2.792 1.00 95.38 136 ASP A N 1
ATOM 978 C CA . ASP A 1 136 ? 2.903 -9.477 -3.574 1.00 95.38 136 ASP A CA 1
ATOM 979 C C . ASP A 1 136 ? 3.955 -9.976 -4.570 1.00 95.38 136 ASP A C 1
ATOM 981 O O . ASP A 1 136 ? 3.734 -10.983 -5.247 1.00 95.38 136 ASP A O 1
ATOM 985 N N . GLY A 1 137 ? 5.106 -9.304 -4.629 1.00 96.31 137 GLY A N 1
ATOM 986 C CA . GLY A 1 137 ? 6.215 -9.673 -5.497 1.00 96.31 137 GLY A CA 1
ATOM 987 C C . GLY A 1 137 ? 6.014 -9.320 -6.974 1.00 96.31 137 GLY A C 1
ATOM 988 O O . GLY A 1 137 ? 6.804 -9.764 -7.807 1.00 96.31 137 GLY A O 1
ATOM 989 N N . THR A 1 138 ? 5.000 -8.522 -7.322 1.00 97.31 138 THR A N 1
ATOM 990 C CA . THR A 1 138 ? 4.872 -7.921 -8.661 1.00 97.31 138 THR A CA 1
ATOM 991 C C . THR A 1 138 ? 6.028 -6.957 -8.951 1.00 97.31 138 THR A C 1
ATOM 993 O O . THR A 1 138 ? 6.504 -6.878 -10.086 1.00 97.31 138 THR A O 1
ATOM 996 N N . LEU A 1 139 ? 6.488 -6.234 -7.928 1.00 97.75 139 LEU A N 1
ATOM 997 C CA . LEU A 1 139 ? 7.655 -5.356 -7.952 1.00 97.75 139 LEU A CA 1
ATOM 998 C C . LEU A 1 139 ? 8.689 -5.815 -6.918 1.00 97.75 139 LEU A C 1
ATOM 1000 O O . LEU A 1 139 ? 8.360 -6.410 -5.895 1.00 97.75 139 LEU A O 1
ATOM 1004 N N . ASP A 1 140 ? 9.957 -5.507 -7.176 1.00 98.06 140 ASP A N 1
ATOM 1005 C CA . ASP A 1 140 ? 11.072 -5.867 -6.295 1.00 98.06 140 ASP A CA 1
ATOM 1006 C C . ASP A 1 140 ? 11.325 -4.826 -5.197 1.00 98.06 140 ASP A C 1
ATOM 1008 O O . ASP A 1 140 ? 12.007 -5.112 -4.213 1.00 98.06 140 ASP A O 1
ATOM 1012 N N . GLY A 1 141 ? 10.816 -3.605 -5.362 1.00 95.44 141 GLY A N 1
ATOM 1013 C CA . GLY A 1 141 ? 10.992 -2.537 -4.386 1.00 95.44 141 GLY A CA 1
ATOM 1014 C C . GLY A 1 141 ? 10.229 -1.267 -4.735 1.00 95.44 141 GLY A C 1
ATOM 1015 O O . GLY A 1 141 ? 9.729 -1.104 -5.845 1.00 95.44 141 GLY A O 1
ATOM 1016 N N . TYR A 1 142 ? 10.168 -0.359 -3.769 1.00 93.69 142 TYR A N 1
ATOM 1017 C CA . TYR A 1 142 ? 9.581 0.968 -3.895 1.00 93.69 142 TYR A CA 1
ATOM 1018 C C . TYR A 1 142 ? 10.576 1.999 -3.358 1.00 93.69 142 TYR A C 1
ATOM 1020 O O . TYR A 1 142 ? 11.301 1.724 -2.399 1.00 93.69 142 TYR A O 1
ATOM 1028 N N . LEU A 1 143 ? 10.634 3.169 -3.987 1.00 91.62 143 LEU A N 1
ATOM 1029 C CA . LEU A 1 143 ? 11.515 4.262 -3.599 1.00 91.62 143 LEU A CA 1
ATOM 1030 C C . LEU A 1 143 ? 10.736 5.577 -3.640 1.00 91.62 143 LEU A C 1
ATOM 1032 O O . LEU A 1 143 ? 10.282 6.001 -4.703 1.00 91.62 143 LEU A O 1
ATOM 1036 N N . ASP A 1 144 ? 10.644 6.242 -2.493 1.00 88.31 144 ASP A N 1
ATOM 1037 C CA . ASP A 1 144 ? 10.107 7.596 -2.408 1.00 88.31 144 ASP A CA 1
ATOM 1038 C C . ASP A 1 144 ? 11.240 8.625 -2.477 1.00 88.31 144 ASP A C 1
ATOM 1040 O O . ASP A 1 144 ? 12.179 8.619 -1.681 1.00 88.31 144 ASP A O 1
ATOM 1044 N N . CYS A 1 145 ? 11.172 9.483 -3.487 1.00 83.69 145 CYS A N 1
ATOM 1045 C CA . CYS A 1 145 ? 12.074 10.603 -3.742 1.00 83.69 145 CYS A CA 1
ATOM 1046 C C . CYS A 1 145 ? 11.379 11.958 -3.574 1.00 83.69 145 CYS A C 1
ATOM 1048 O O . CYS A 1 145 ? 11.955 12.990 -3.940 1.00 83.69 145 CYS A O 1
ATOM 1050 N N . GLY A 1 146 ? 10.140 11.976 -3.076 1.00 70.81 146 GLY A N 1
ATOM 1051 C CA . GLY A 1 146 ? 9.433 13.203 -2.738 1.00 70.81 146 GLY A CA 1
ATOM 1052 C C . GLY A 1 146 ? 10.191 14.015 -1.683 1.00 70.81 146 GLY A C 1
ATOM 1053 O O . GLY A 1 146 ? 10.740 13.474 -0.728 1.00 70.81 146 GLY A O 1
ATOM 1054 N N . ARG A 1 147 ? 10.239 15.344 -1.853 1.00 56.22 147 ARG A N 1
ATOM 1055 C CA . ARG A 1 147 ? 10.730 16.263 -0.799 1.00 56.22 147 ARG A CA 1
ATOM 1056 C C . ARG A 1 147 ? 9.701 16.455 0.311 1.00 56.22 147 ARG A C 1
ATOM 1058 O O . ARG A 1 147 ? 10.072 16.751 1.440 1.00 56.22 147 ARG A O 1
ATOM 1065 N N . ASN A 1 148 ? 8.433 16.263 -0.034 1.00 54.34 148 ASN A N 1
ATOM 1066 C CA . ASN A 1 148 ? 7.379 15.978 0.914 1.00 54.34 148 ASN A CA 1
ATOM 1067 C C . ASN A 1 148 ? 7.387 14.460 1.013 1.00 54.34 148 ASN A C 1
ATOM 1069 O O . ASN A 1 148 ? 6.942 13.806 0.074 1.00 54.34 148 ASN A O 1
ATOM 1073 N N . ALA A 1 149 ? 7.995 13.912 2.065 1.00 47.97 149 ALA A N 1
ATOM 1074 C CA . ALA A 1 149 ? 7.756 12.518 2.396 1.00 47.97 149 ALA A CA 1
ATOM 1075 C C . ALA A 1 149 ? 6.236 12.379 2.470 1.00 47.97 149 ALA A C 1
ATOM 1077 O O . ALA A 1 149 ? 5.617 13.088 3.273 1.00 47.97 149 ALA A O 1
ATOM 1078 N N . HIS A 1 150 ? 5.639 11.564 1.595 1.00 52.31 150 HIS A N 1
ATOM 1079 C CA . HIS A 1 150 ? 4.246 11.177 1.789 1.00 52.31 150 HIS A CA 1
ATOM 1080 C C . HIS A 1 150 ? 4.153 10.708 3.231 1.00 52.31 150 HIS A C 1
ATOM 1082 O O . HIS A 1 150 ? 5.065 10.019 3.709 1.00 52.31 150 HIS A O 1
ATOM 1088 N N . GLY A 1 151 ? 3.208 11.260 3.992 1.00 47.88 151 GLY A N 1
ATOM 1089 C CA . GLY A 1 151 ? 3.286 11.101 5.433 1.00 47.88 151 GLY A CA 1
ATOM 1090 C C . GLY A 1 151 ? 3.289 9.621 5.789 1.00 47.88 151 GLY A C 1
ATOM 1091 O O . GLY A 1 151 ? 2.833 8.775 5.022 1.00 47.88 151 GLY A O 1
ATOM 1092 N N . GLY A 1 152 ? 3.882 9.288 6.937 1.00 46.94 152 GLY A N 1
ATOM 1093 C CA . GLY A 1 152 ? 4.171 7.903 7.332 1.00 46.94 152 GLY A CA 1
ATOM 1094 C C . GLY A 1 152 ? 2.976 6.937 7.262 1.00 46.94 152 GLY A C 1
ATOM 1095 O O . GLY A 1 152 ? 3.178 5.730 7.347 1.00 46.94 152 GLY A O 1
ATOM 1096 N N . TRP A 1 153 ? 1.762 7.462 7.085 1.00 50.25 153 TRP A N 1
ATOM 1097 C CA . TRP A 1 153 ? 0.497 6.781 6.868 1.00 50.25 153 TRP A CA 1
ATOM 1098 C C . TRP A 1 153 ? 0.463 5.805 5.681 1.00 50.25 153 TRP A C 1
ATOM 1100 O O . TRP A 1 153 ? 0.003 4.680 5.884 1.00 50.25 153 TRP A O 1
ATOM 1110 N N . ASP A 1 154 ? 1.031 6.129 4.514 1.00 50.19 154 ASP A N 1
ATOM 1111 C CA . ASP A 1 154 ? 1.007 5.212 3.350 1.00 50.19 154 ASP A CA 1
ATOM 1112 C C . ASP A 1 154 ? 1.817 3.927 3.593 1.00 50.19 154 ASP A C 1
ATOM 1114 O O . ASP A 1 154 ? 1.543 2.855 3.048 1.00 50.19 154 ASP A O 1
ATOM 1118 N N . TYR A 1 155 ? 2.820 4.017 4.468 1.00 52.81 155 TYR A N 1
ATOM 1119 C CA . TYR A 1 155 ? 3.789 2.958 4.736 1.00 52.81 155 TYR A CA 1
ATOM 1120 C C . TYR A 1 155 ? 3.284 1.885 5.711 1.00 52.81 155 TYR A C 1
ATOM 1122 O O . TYR A 1 155 ? 3.874 0.800 5.796 1.00 52.81 155 TYR A O 1
ATOM 1130 N N . LEU A 1 156 ? 2.213 2.157 6.465 1.00 50.78 156 LEU A N 1
ATOM 1131 C CA . LEU A 1 156 ? 1.783 1.277 7.558 1.00 50.78 156 LEU A CA 1
ATOM 1132 C C . LEU A 1 156 ? 1.118 -0.014 7.057 1.00 50.78 156 LEU A C 1
ATOM 1134 O O . LEU A 1 156 ? 1.215 -1.046 7.723 1.00 50.78 156 LEU A O 1
ATOM 1138 N N . VAL A 1 157 ? 0.547 -0.003 5.847 1.00 46.34 157 VAL A N 1
ATOM 1139 C CA . VAL A 1 157 ? -0.037 -1.198 5.212 1.00 46.34 157 VAL A CA 1
ATOM 1140 C C . VAL A 1 157 ? 1.049 -2.221 4.845 1.00 46.34 157 VAL A C 1
ATOM 1142 O O . VAL A 1 157 ? 0.862 -3.425 5.023 1.00 46.34 157 VAL A O 1
ATOM 1145 N N . ALA A 1 158 ? 2.218 -1.765 4.384 1.00 43.03 158 ALA A N 1
ATOM 1146 C CA . ALA A 1 158 ? 3.255 -2.638 3.827 1.00 43.03 158 ALA A CA 1
ATOM 1147 C C . ALA A 1 158 ? 4.046 -3.429 4.889 1.00 43.03 158 ALA A C 1
ATOM 1149 O O . ALA A 1 158 ? 4.482 -4.561 4.649 1.00 43.03 158 ALA A O 1
ATOM 1150 N N . CYS A 1 159 ? 4.235 -2.847 6.078 1.00 41.06 159 CYS A N 1
ATOM 1151 C CA . CYS A 1 159 ? 5.175 -3.344 7.090 1.00 41.06 159 CYS A CA 1
ATOM 1152 C C . CYS A 1 159 ? 4.715 -4.600 7.858 1.00 41.06 159 CYS A C 1
ATOM 1154 O O . CYS A 1 159 ? 5.543 -5.281 8.466 1.00 41.06 159 CYS A O 1
ATOM 1156 N N . SER A 1 160 ? 3.432 -4.964 7.820 1.00 38.84 160 SER A N 1
ATOM 1157 C CA . SER A 1 160 ? 2.904 -6.145 8.531 1.00 38.84 160 SER A CA 1
ATOM 1158 C C . SER A 1 160 ? 3.264 -7.488 7.865 1.00 38.84 160 SER A C 1
ATOM 1160 O O . SER A 1 160 ? 3.136 -8.548 8.481 1.00 38.84 160 SER A O 1
ATOM 1162 N N . SER A 1 161 ? 3.803 -7.460 6.640 1.00 38.47 161 SER A N 1
ATOM 1163 C CA . SER A 1 161 ? 4.202 -8.643 5.859 1.00 38.47 161 SER A CA 1
ATOM 1164 C C . SER A 1 161 ? 5.506 -9.321 6.331 1.00 38.47 161 SER A C 1
ATOM 1166 O O . SER A 1 161 ? 5.801 -10.455 5.944 1.00 38.47 161 SER A O 1
ATOM 1168 N N . ALA A 1 162 ? 6.284 -8.685 7.213 1.00 35.09 162 ALA A N 1
ATOM 1169 C CA . ALA A 1 162 ? 7.633 -9.130 7.560 1.00 35.09 162 ALA A CA 1
ATOM 1170 C C . ALA A 1 162 ? 7.742 -9.748 8.966 1.00 35.09 162 ALA A C 1
ATOM 1172 O O . ALA A 1 162 ? 8.385 -9.180 9.844 1.00 35.09 162 ALA A O 1
ATOM 1173 N N . ARG A 1 163 ? 7.172 -10.945 9.189 1.00 31.83 163 ARG A N 1
ATOM 1174 C CA . ARG A 1 163 ? 7.651 -11.892 10.230 1.00 31.83 163 ARG A CA 1
ATOM 1175 C C . ARG A 1 163 ? 7.077 -13.303 10.041 1.00 31.83 163 ARG A C 1
ATOM 1177 O O . ARG A 1 163 ? 6.131 -13.709 10.706 1.00 31.83 163 ARG A O 1
ATOM 1184 N N . ARG A 1 164 ? 7.732 -14.132 9.220 1.00 33.16 164 ARG A N 1
ATOM 1185 C CA . ARG A 1 164 ? 7.757 -15.580 9.499 1.00 33.16 164 ARG A CA 1
ATOM 1186 C C . ARG A 1 164 ? 8.833 -15.817 10.555 1.00 33.16 164 ARG A C 1
ATOM 1188 O O . ARG A 1 164 ? 10.017 -15.674 10.266 1.00 33.16 164 ARG A O 1
ATOM 1195 N N . ARG A 1 165 ? 8.430 -16.179 11.780 1.00 31.91 165 ARG A N 1
ATOM 1196 C CA . ARG A 1 165 ? 9.343 -16.802 12.751 1.00 31.91 165 ARG A CA 1
ATOM 1197 C C . ARG A 1 165 ? 9.990 -18.007 12.065 1.00 31.91 165 ARG A C 1
ATOM 1199 O O . ARG A 1 165 ? 9.287 -18.936 11.668 1.00 31.91 165 ARG A O 1
ATOM 1206 N N . ALA A 1 166 ? 11.313 -17.992 11.937 1.00 35.59 166 ALA A N 1
ATOM 1207 C CA . ALA A 1 166 ? 12.071 -19.203 11.676 1.00 35.59 166 ALA A CA 1
ATOM 1208 C C . ALA A 1 166 ? 11.718 -20.207 12.783 1.00 35.59 166 ALA A C 1
ATOM 1210 O O . ALA A 1 166 ? 11.906 -19.921 13.967 1.00 35.59 166 ALA A O 1
ATOM 1211 N N . ARG A 1 167 ? 11.146 -21.359 12.419 1.00 31.66 167 ARG A N 1
ATOM 1212 C CA . ARG A 1 167 ? 11.045 -22.485 13.349 1.00 31.66 167 ARG A CA 1
ATOM 1213 C C . ARG A 1 167 ? 12.473 -22.941 13.624 1.00 31.66 167 ARG A C 1
ATOM 1215 O O . ARG A 1 167 ? 13.104 -23.528 12.753 1.00 31.66 167 ARG A O 1
ATOM 1222 N N . SER A 1 168 ? 12.982 -22.652 14.815 1.00 36.38 168 SER A N 1
ATOM 1223 C CA . SER A 1 168 ? 14.147 -23.342 15.355 1.00 36.38 168 SER A CA 1
ATOM 1224 C C . SER A 1 168 ? 13.761 -24.810 15.541 1.00 36.38 168 SER A C 1
ATOM 1226 O O . SER A 1 168 ? 12.952 -25.140 16.410 1.00 36.38 168 SER A O 1
ATOM 1228 N N . SER A 1 169 ? 14.279 -25.685 14.688 1.00 35.44 169 SER A N 1
ATOM 1229 C CA . SER A 1 169 ? 14.269 -27.126 14.925 1.00 35.44 169 SER A CA 1
ATOM 1230 C C . SER A 1 169 ? 15.087 -27.425 16.188 1.00 35.44 169 SER A C 1
ATOM 1232 O O . SER A 1 169 ? 16.215 -26.934 16.282 1.00 35.44 169 SER A O 1
ATOM 1234 N N . PRO A 1 170 ? 14.571 -28.202 17.156 1.00 38.03 170 PRO A N 1
ATOM 1235 C CA . PRO A 1 170 ? 15.384 -28.652 18.271 1.00 38.03 170 PRO A CA 1
ATOM 1236 C C . PRO A 1 170 ? 16.398 -29.658 17.723 1.00 38.03 170 PRO A C 1
ATOM 1238 O O . PRO A 1 170 ? 16.026 -30.689 17.164 1.00 38.03 170 PRO A O 1
ATOM 1241 N N . THR A 1 171 ? 17.684 -29.342 17.840 1.00 39.59 171 THR A N 1
ATOM 1242 C CA . THR A 1 171 ? 18.748 -30.329 17.670 1.00 39.59 171 THR A CA 1
ATOM 1243 C C . THR A 1 171 ? 18.560 -31.395 18.741 1.00 39.59 171 THR A C 1
ATOM 1245 O O . THR A 1 171 ? 18.689 -31.110 19.932 1.00 39.59 171 THR A O 1
ATOM 1248 N N . ALA A 1 172 ? 18.199 -32.601 18.308 1.00 39.28 172 ALA A N 1
ATOM 1249 C CA . ALA A 1 172 ? 18.170 -33.785 19.144 1.00 39.28 172 ALA A CA 1
ATOM 1250 C C . ALA A 1 172 ? 19.587 -34.062 19.664 1.00 39.28 172 ALA A C 1
ATOM 1252 O O . ALA A 1 172 ? 20.530 -34.176 18.885 1.00 39.28 172 ALA A O 1
ATOM 1253 N N . SER A 1 173 ? 19.721 -34.142 20.982 1.00 42.97 173 SER A N 1
ATOM 1254 C CA . SER A 1 173 ? 20.861 -34.749 21.656 1.00 42.97 173 SER A CA 1
ATOM 1255 C C . SER A 1 173 ? 20.786 -36.269 21.498 1.00 42.97 173 SER A C 1
ATOM 1257 O O . SER A 1 173 ? 19.797 -36.870 21.926 1.00 42.97 173 SER A O 1
ATOM 1259 N N . GLY A 1 174 ? 21.826 -36.856 20.912 1.00 40.22 174 GLY A N 1
ATOM 1260 C CA . GLY A 1 174 ? 22.074 -38.291 20.792 1.00 40.22 174 GLY A CA 1
ATOM 1261 C C . GLY A 1 174 ? 23.512 -38.518 20.368 1.00 40.22 174 GLY A C 1
ATOM 1262 O O . GLY A 1 174 ? 23.884 -37.938 19.326 1.00 40.22 174 GLY A O 1
#

Radius of gyration: 17.84 Å; Cα contacts (8 Å, |Δi|>4): 362; chains: 1; bounding box: 42×55×40 Å

InterPro domains:
  IPR000760 Inositol monophosphatase-like [PF00459] (17-154)
  IPR000760 Inositol monophosphatase-like [PR00377] (13-29)
  IPR000760 Inositol monophosphatase-like [PR00377] (34-50)
  IPR000760 Inositol monophosphatase-like [PR00377] (83-106)
  IPR000760 Inositol monophosphatase-like [PR00377] (116-137)
  IPR020583 Inositol monophosphatase, metal-binding site [PS00629] (35-47)

Solvent-accessi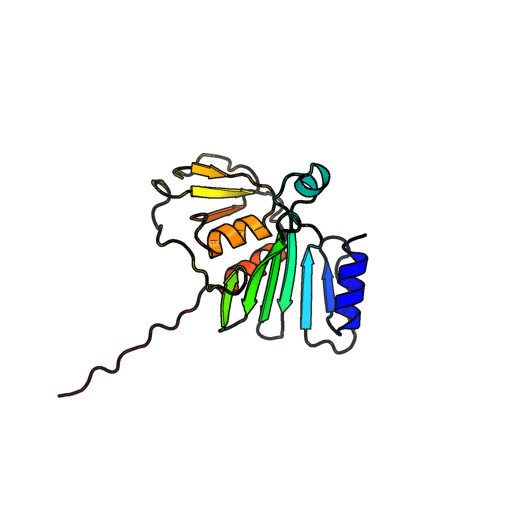ble surface area (backbone atoms only — not comparable to full-atom values): 9757 Å² total; per-residue (Å²): 128,53,52,61,58,52,49,53,53,41,45,75,72,49,25,15,33,37,31,79,89,76,42,78,47,84,39,91,90,41,72,35,40,35,36,34,36,59,54,36,17,51,71,28,53,78,68,72,44,81,44,22,26,31,38,38,30,33,27,42,96,91,37,73,43,38,24,40,38,34,32,71,69,75,69,52,37,36,40,31,27,61,91,71,30,35,26,48,77,86,39,80,49,48,54,55,88,73,84,51,53,66,73,27,41,28,34,35,43,66,68,64,99,60,90,88,53,56,57,44,77,42,72,74,62,19,66,55,59,45,40,46,30,21,46,52,35,79,22,58,36,72,45,81,44,44,91,65,65,74,60,76,71,63,56,54,52,56,62,41,58,78,71,82,78,77,80,79,75,80,81,81,86,130

pLDDT: mean 85.51, std 19.44, range [31.66, 98.38]

Secondary structure (DSSP, 8-state):
--HHHHHHHHHHTT-EEEETTTEEE--TT---EEEEEEEETHHHHHHT-S--EEEEEEEETTEEEEEEEEETTT--EEEEETTTEEEETTEE--------GGG-EEEEES--SS----SEEE--S-HHHHHHHHHTTSSSEEEE--SSPPPTTTTTTGGGG-------------